Protein AF-A0AAJ6T3N0-F1 (afdb_monomer)

Organism: Populus euphratica (NCBI:txid75702)

Solvent-accessible surface area (backbone atoms only — not comparable to full-atom values): 8215 Å² total; per-residue (Å²): 136,88,82,86,81,83,76,83,76,79,80,75,81,73,78,68,81,76,84,71,49,76,64,61,53,45,55,53,50,54,52,50,49,55,53,49,52,50,52,51,50,54,52,47,53,52,49,53,52,56,72,70,48,51,76,68,55,50,53,48,50,64,70,68,50,56,70,87,74,60,67,76,71,70,71,81,68,71,80,81,72,78,81,72,87,73,75,92,75,82,89,68,90,69,88,67,86,83,78,86,81,87,80,82,86,75,84,75,82,77,75,80,81,75,82,90,129

Sequence (117 aa):
MSTVREGKKKEKIATEPVAISWKERKDLADEEEEALVKDIEDLRAWTDMIDAMNDEQLKEYLKNRPEELKTVKIQKSKPRQKVQRLRKAKSSASMGIMASVWKFHKEDNEDPVRPDV

Radius of gyration: 29.73 Å; Cα contacts (8 Å, |Δi|>4): 4; chains: 1; bounding box: 55×82×77 Å

Mean predicted aligned error: 20.95 Å

Structure (mmCIF, N/CA/C/O backbone):
data_AF-A0AAJ6T3N0-F1
#
_entry.id   AF-A0AAJ6T3N0-F1
#
loop_
_atom_site.group_PDB
_atom_site.id
_atom_site.type_symbol
_atom_site.label_atom_id
_atom_site.label_alt_id
_atom_site.label_comp_id
_atom_site.label_asym_id
_atom_site.label_entity_id
_atom_site.label_seq_id
_atom_site.pdbx_PDB_ins_code
_atom_site.Cartn_x
_atom_site.Cartn_y
_atom_site.Cartn_z
_atom_site.occupancy
_atom_site.B_iso_or_equiv
_atom_site.auth_seq_id
_atom_site.auth_comp_id
_atom_site.auth_asym_id
_atom_site.auth_atom_id
_atom_site.pdbx_PDB_model_num
ATOM 1 N N . MET A 1 1 ? 20.265 56.549 -28.461 1.00 34.75 1 MET A N 1
ATOM 2 C CA . MET A 1 1 ? 20.326 55.316 -29.266 1.00 34.75 1 MET A CA 1
ATOM 3 C C . MET A 1 1 ? 20.813 54.173 -28.388 1.00 34.75 1 MET A C 1
ATOM 5 O O . MET A 1 1 ? 21.750 54.379 -27.634 1.00 34.75 1 MET A O 1
ATOM 9 N N . SER A 1 2 ? 20.116 53.039 -28.491 1.00 47.38 2 SER A N 1
ATOM 10 C CA . SER A 1 2 ? 20.467 51.655 -28.132 1.00 47.38 2 SER A CA 1
ATOM 11 C C . SER A 1 2 ? 21.069 51.325 -26.759 1.00 47.38 2 SER A C 1
ATOM 13 O O . SER A 1 2 ? 22.275 51.394 -26.561 1.00 47.38 2 SER A O 1
ATOM 15 N N . THR A 1 3 ? 20.238 50.743 -25.888 1.00 46.19 3 THR A N 1
ATOM 16 C CA . THR A 1 3 ? 20.677 49.661 -24.994 1.00 46.19 3 THR A CA 1
ATOM 17 C C . THR A 1 3 ? 19.839 48.418 -25.296 1.00 46.19 3 THR A C 1
ATOM 19 O O . THR A 1 3 ? 18.632 48.362 -25.058 1.00 46.19 3 THR A O 1
ATOM 22 N N . VAL A 1 4 ? 20.480 47.440 -25.937 1.00 43.56 4 VAL A N 1
ATOM 23 C CA . VAL A 1 4 ? 19.900 46.138 -26.281 1.00 43.56 4 VAL A CA 1
ATOM 24 C C . VAL A 1 4 ? 19.674 45.367 -24.981 1.00 43.56 4 VAL A C 1
ATOM 26 O O . VAL A 1 4 ? 20.619 45.072 -24.256 1.00 43.56 4 VAL A O 1
ATOM 29 N N . ARG A 1 5 ? 18.411 45.069 -24.656 1.00 45.56 5 ARG A N 1
ATOM 30 C CA . ARG A 1 5 ? 18.057 44.178 -23.545 1.00 45.56 5 ARG A CA 1
ATOM 31 C C . ARG A 1 5 ? 18.200 42.740 -24.025 1.00 45.56 5 ARG A C 1
ATOM 33 O O . ARG A 1 5 ? 17.366 42.244 -24.777 1.00 45.56 5 ARG A O 1
ATOM 40 N N . GLU A 1 6 ? 19.278 42.101 -23.601 1.00 43.41 6 GLU A N 1
ATOM 41 C CA . GLU A 1 6 ? 19.563 40.696 -23.855 1.00 43.41 6 GLU A CA 1
ATOM 42 C C . GLU A 1 6 ? 18.544 39.823 -23.101 1.00 43.41 6 GLU A C 1
ATOM 44 O O . GLU A 1 6 ? 18.544 39.713 -21.873 1.00 43.41 6 GLU A O 1
ATOM 49 N N . GLY A 1 7 ? 17.587 39.264 -23.842 1.00 44.28 7 GLY A N 1
ATOM 50 C CA . GLY A 1 7 ? 16.602 38.332 -23.310 1.00 44.28 7 GLY A CA 1
ATOM 51 C C . GLY A 1 7 ? 17.259 36.989 -23.009 1.00 44.28 7 GLY A C 1
ATOM 52 O O . GLY A 1 7 ? 17.598 36.247 -23.928 1.00 44.28 7 GLY A O 1
ATOM 53 N N . LYS A 1 8 ? 17.397 36.651 -21.722 1.00 49.84 8 LYS A N 1
ATOM 54 C CA . LYS A 1 8 ? 17.779 35.307 -21.269 1.00 49.84 8 LYS A CA 1
ATOM 55 C C . LYS A 1 8 ? 16.758 34.286 -21.783 1.00 49.84 8 LYS A C 1
ATOM 57 O O . LYS A 1 8 ? 15.636 34.207 -21.277 1.00 49.84 8 LYS A O 1
ATOM 62 N N . LYS A 1 9 ? 17.139 33.504 -22.796 1.00 52.94 9 LYS A N 1
ATOM 63 C CA . LYS A 1 9 ? 16.399 32.311 -23.217 1.00 52.94 9 LYS A CA 1
ATOM 64 C C . LYS A 1 9 ? 16.454 31.298 -22.074 1.00 52.94 9 LYS A C 1
ATOM 66 O O . LYS A 1 9 ? 17.531 30.921 -21.631 1.00 52.94 9 LYS A O 1
ATOM 71 N N . LYS A 1 10 ? 15.282 30.886 -21.588 1.00 58.09 10 LYS A N 1
ATOM 72 C CA . LYS A 1 10 ? 15.147 29.740 -20.687 1.00 58.09 10 LYS A CA 1
ATOM 73 C C . LYS A 1 10 ? 15.458 28.493 -21.505 1.00 58.09 10 LYS A C 1
ATOM 75 O O . LYS A 1 10 ? 14.680 28.125 -22.385 1.00 58.09 10 LYS A O 1
ATOM 80 N N . GLU A 1 11 ? 16.620 27.915 -21.249 1.00 51.50 11 GLU A N 1
ATOM 81 C CA . GLU A 1 11 ? 17.011 26.606 -21.744 1.00 51.50 11 GLU A CA 1
ATOM 82 C C . GLU A 1 11 ? 15.973 25.599 -21.244 1.00 51.50 11 GLU A C 1
ATOM 84 O O . GLU A 1 11 ? 15.771 25.412 -20.043 1.00 51.50 11 GLU A O 1
ATOM 89 N N . LYS A 1 12 ? 15.200 25.045 -22.178 1.00 58.03 12 LYS A N 1
ATOM 90 C CA . LYS A 1 12 ? 14.317 23.926 -21.884 1.00 58.03 12 LYS A CA 1
ATOM 91 C C . LYS A 1 12 ? 15.255 22.748 -21.683 1.00 58.03 12 LYS A C 1
ATOM 93 O O . LYS A 1 12 ? 15.831 22.283 -22.659 1.00 58.03 12 LYS A O 1
ATOM 98 N N . ILE A 1 13 ? 15.427 22.316 -20.438 1.00 51.31 13 ILE A N 1
ATOM 99 C CA . ILE A 1 13 ? 16.053 21.034 -20.126 1.00 51.31 13 ILE A CA 1
ATOM 100 C C . ILE A 1 13 ? 15.124 19.982 -20.734 1.00 51.31 13 ILE A C 1
ATOM 102 O O . ILE A 1 13 ? 14.128 19.581 -20.136 1.00 51.31 13 ILE A O 1
ATOM 106 N N . ALA A 1 14 ? 15.385 19.634 -21.989 1.00 50.50 14 ALA A N 1
ATOM 107 C CA . ALA A 1 14 ? 14.901 18.406 -22.567 1.00 50.50 14 ALA A CA 1
ATOM 108 C C . ALA A 1 14 ? 15.663 17.316 -21.818 1.00 50.50 14 ALA A C 1
ATOM 110 O O . ALA A 1 14 ? 16.833 17.074 -22.093 1.00 50.50 14 ALA A O 1
ATOM 111 N N . THR A 1 15 ? 15.036 16.734 -20.798 1.00 57.38 15 THR A N 1
ATOM 112 C CA . THR A 1 15 ? 15.477 15.447 -20.268 1.00 57.38 15 THR A CA 1
ATOM 113 C C . THR A 1 15 ? 15.332 14.461 -21.412 1.00 57.38 15 THR A C 1
ATOM 115 O O . THR A 1 15 ? 14.235 13.964 -21.677 1.00 57.38 15 THR A O 1
ATOM 118 N N . GLU A 1 16 ? 16.417 14.271 -22.160 1.00 56.59 16 GLU A N 1
ATOM 119 C CA . GLU A 1 16 ? 16.547 13.145 -23.068 1.00 56.59 16 GLU A CA 1
ATOM 120 C C . GLU A 1 16 ? 16.205 11.876 -22.280 1.00 56.59 16 GLU A C 1
ATOM 122 O O . GLU A 1 16 ? 16.610 11.752 -21.117 1.00 56.59 16 GLU A O 1
ATOM 127 N N . PRO A 1 17 ? 15.418 10.953 -22.854 1.00 57.06 17 PRO A N 1
ATOM 128 C CA . PRO A 1 17 ? 15.188 9.677 -22.211 1.00 57.06 17 PRO A CA 1
ATOM 129 C C . PRO A 1 17 ? 16.544 8.987 -22.107 1.00 57.06 17 PRO A C 1
ATOM 131 O O . PRO A 1 17 ? 17.115 8.570 -23.114 1.00 57.06 17 PRO A O 1
ATOM 134 N N . VAL A 1 18 ? 17.078 8.910 -20.889 1.00 66.19 18 VAL A N 1
ATOM 135 C CA . VAL A 1 18 ? 18.270 8.120 -20.603 1.00 66.19 18 VAL A CA 1
ATOM 136 C C . VAL A 1 18 ? 17.956 6.706 -21.075 1.00 66.19 18 VAL A C 1
ATOM 138 O O . VAL A 1 18 ? 17.009 6.077 -20.599 1.00 66.19 18 VAL A O 1
ATOM 141 N N . ALA A 1 19 ? 18.692 6.243 -22.082 1.00 71.38 19 ALA A N 1
ATOM 142 C CA . ALA A 1 19 ? 18.543 4.905 -22.622 1.00 71.38 19 ALA A CA 1
ATOM 143 C C . ALA A 1 19 ? 19.117 3.916 -21.603 1.00 71.38 19 ALA A C 1
ATOM 145 O O . ALA A 1 19 ? 20.288 3.553 -21.662 1.00 71.38 19 ALA A O 1
ATOM 146 N N . ILE A 1 20 ? 18.290 3.541 -20.629 1.00 74.62 20 ILE A N 1
ATOM 147 C CA . ILE A 1 20 ? 18.595 2.501 -19.649 1.00 74.62 20 ILE A CA 1
ATOM 148 C C . ILE A 1 20 ? 18.734 1.184 -20.415 1.00 74.62 20 ILE A C 1
ATOM 150 O O . ILE A 1 20 ? 17.903 0.862 -21.276 1.00 74.62 20 ILE A O 1
ATOM 154 N N . SER A 1 21 ? 19.791 0.429 -20.135 1.00 88.25 21 SER A N 1
ATOM 155 C CA . SER A 1 21 ? 19.982 -0.873 -20.764 1.00 88.25 21 SER A CA 1
ATOM 156 C C . SER A 1 21 ? 18.862 -1.837 -20.354 1.00 88.25 21 SER A C 1
ATOM 158 O O . SER A 1 21 ? 18.276 -1.735 -19.278 1.00 88.25 21 SER A O 1
ATOM 160 N N . TRP A 1 22 ? 18.564 -2.826 -21.198 1.00 85.25 22 TRP A N 1
ATOM 161 C CA . TRP A 1 22 ? 17.560 -3.848 -20.875 1.00 85.25 22 TRP A CA 1
ATOM 162 C C . TRP A 1 22 ? 17.848 -4.590 -19.566 1.00 85.25 22 TRP A C 1
ATOM 164 O O . TRP A 1 22 ? 16.914 -5.023 -18.899 1.00 85.25 22 TRP A O 1
ATOM 174 N N . LYS A 1 23 ? 19.129 -4.724 -19.201 1.00 87.19 23 LYS A N 1
ATOM 175 C CA . LYS A 1 23 ? 19.546 -5.379 -17.963 1.00 87.19 23 LYS A CA 1
ATOM 176 C C . LYS A 1 23 ? 19.230 -4.517 -16.743 1.00 87.19 23 LYS A C 1
ATOM 178 O O . LYS A 1 23 ? 18.521 -4.976 -15.865 1.00 87.19 23 LYS A O 1
ATOM 183 N N . GLU A 1 24 ? 19.631 -3.248 -16.763 1.00 86.88 24 GLU A N 1
ATOM 184 C CA . GLU A 1 24 ? 19.306 -2.293 -15.693 1.00 86.88 24 GLU A CA 1
ATOM 185 C C . GLU A 1 24 ? 17.791 -2.106 -15.534 1.00 86.88 24 GLU A C 1
ATOM 187 O O . GLU A 1 24 ? 17.289 -1.996 -14.422 1.00 86.88 24 GLU 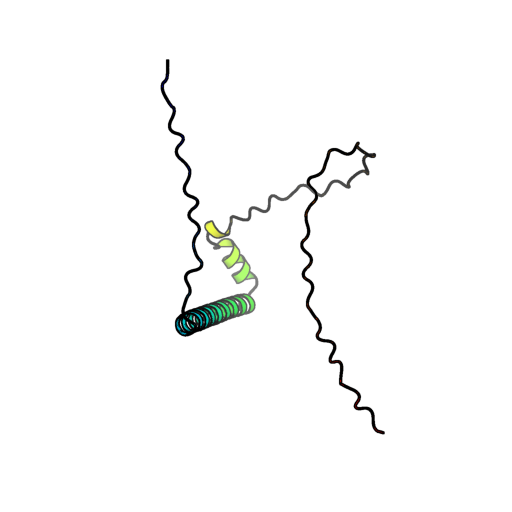A O 1
ATOM 192 N N . ARG A 1 25 ? 17.034 -2.113 -16.639 1.00 84.81 25 ARG A N 1
ATOM 193 C CA . ARG A 1 25 ? 15.569 -2.025 -16.586 1.00 84.81 25 ARG A CA 1
ATOM 194 C C . ARG A 1 25 ? 14.932 -3.249 -15.930 1.00 84.81 25 ARG A C 1
ATOM 196 O O . ARG A 1 25 ? 13.896 -3.105 -15.292 1.00 84.81 25 ARG A O 1
ATOM 203 N N . LYS A 1 26 ? 15.524 -4.429 -16.118 1.00 91.88 26 LYS A N 1
ATOM 204 C CA . LYS A 1 26 ? 15.083 -5.649 -15.447 1.00 91.88 26 LYS A CA 1
ATOM 205 C C . LYS A 1 26 ? 15.399 -5.579 -13.957 1.00 91.88 26 LYS A C 1
ATOM 207 O O . LYS A 1 26 ? 14.500 -5.791 -13.164 1.00 91.88 26 LYS A O 1
ATOM 212 N N . ASP A 1 27 ? 16.627 -5.212 -13.602 1.00 91.50 27 ASP A N 1
ATOM 213 C CA . ASP A 1 27 ? 17.048 -5.130 -12.201 1.00 91.50 27 ASP A CA 1
ATOM 214 C C . ASP A 1 27 ? 16.164 -4.140 -11.409 1.00 91.50 27 ASP A C 1
ATOM 216 O O . ASP A 1 27 ? 15.738 -4.445 -10.302 1.00 91.50 27 ASP A O 1
ATOM 220 N N . LEU A 1 28 ? 15.796 -3.000 -12.013 1.00 91.06 28 LEU A N 1
ATOM 221 C CA . LEU A 1 28 ? 14.839 -2.050 -11.424 1.00 91.06 28 LEU A CA 1
ATOM 222 C C . LEU A 1 28 ? 13.425 -2.627 -11.262 1.00 91.06 28 LEU A C 1
ATOM 224 O O . LEU A 1 28 ? 12.745 -2.310 -10.292 1.00 91.06 28 LEU A O 1
ATOM 228 N N . ALA A 1 29 ? 12.965 -3.431 -12.223 1.00 90.56 29 ALA A N 1
ATOM 229 C CA . ALA A 1 29 ? 11.653 -4.066 -12.141 1.00 90.56 29 ALA A CA 1
ATOM 230 C C . ALA A 1 29 ? 11.626 -5.162 -11.064 1.00 90.56 29 ALA A C 1
ATOM 232 O O . ALA A 1 29 ? 10.643 -5.263 -10.337 1.00 90.56 29 ALA A O 1
ATOM 233 N N . ASP A 1 30 ? 12.709 -5.933 -10.938 1.00 94.12 30 ASP A N 1
ATOM 234 C CA . ASP A 1 30 ? 12.864 -6.964 -9.910 1.00 94.12 30 ASP A CA 1
ATOM 235 C C . ASP A 1 30 ? 12.907 -6.316 -8.501 1.00 94.12 30 ASP A C 1
ATOM 237 O O . ASP A 1 30 ? 12.267 -6.808 -7.572 1.00 94.12 30 ASP A O 1
ATOM 241 N N . GLU A 1 31 ? 13.587 -5.170 -8.342 1.00 94.50 31 GLU A N 1
ATOM 242 C CA . GLU A 1 31 ? 13.609 -4.397 -7.085 1.00 94.50 31 GLU A CA 1
ATOM 243 C C . GLU A 1 31 ? 12.224 -3.823 -6.726 1.00 94.50 31 GLU A C 1
ATOM 245 O O . GLU A 1 31 ? 11.801 -3.878 -5.568 1.00 94.50 31 GLU A O 1
ATOM 250 N N . GLU A 1 32 ? 11.491 -3.295 -7.712 1.00 92.81 32 GLU A N 1
ATOM 251 C CA . GLU A 1 32 ? 10.118 -2.816 -7.511 1.00 92.81 32 GLU A CA 1
ATOM 252 C C . GLU A 1 32 ? 9.177 -3.962 -7.112 1.00 92.81 32 GLU A C 1
ATOM 254 O O . GLU A 1 32 ? 8.355 -3.795 -6.210 1.00 92.81 32 GLU A O 1
ATOM 259 N N . GLU A 1 33 ? 9.309 -5.135 -7.738 1.00 92.50 33 GLU A N 1
ATOM 260 C CA . GLU A 1 33 ? 8.534 -6.322 -7.376 1.00 92.50 33 GLU A CA 1
ATOM 261 C C . GLU A 1 33 ? 8.795 -6.736 -5.922 1.00 92.50 33 GLU A C 1
ATOM 263 O O . GLU A 1 33 ? 7.840 -6.939 -5.169 1.00 92.50 33 GLU A O 1
ATOM 268 N N . GLU A 1 34 ? 10.059 -6.799 -5.494 1.00 94.56 34 GLU A N 1
ATOM 269 C CA . GLU A 1 34 ? 10.412 -7.134 -4.109 1.00 94.56 34 GLU A CA 1
ATOM 270 C C . GLU A 1 34 ? 9.829 -6.123 -3.108 1.00 94.56 34 GLU A C 1
ATOM 272 O O . GLU A 1 34 ? 9.255 -6.511 -2.082 1.00 94.56 34 GLU A O 1
ATOM 277 N N . ALA A 1 35 ? 9.906 -4.826 -3.423 1.00 95.62 35 ALA A N 1
ATOM 278 C CA . ALA A 1 35 ? 9.314 -3.779 -2.596 1.00 95.62 35 ALA A CA 1
ATOM 279 C C . ALA A 1 35 ? 7.787 -3.933 -2.481 1.00 95.62 35 ALA A C 1
ATOM 281 O O . ALA A 1 35 ? 7.237 -3.862 -1.380 1.00 95.62 35 ALA A O 1
ATOM 282 N N . LEU A 1 36 ? 7.101 -4.210 -3.594 1.00 95.44 36 LEU A N 1
ATOM 283 C CA . LEU A 1 36 ? 5.652 -4.419 -3.608 1.00 95.44 36 LEU A CA 1
ATOM 284 C C . LEU A 1 36 ? 5.234 -5.681 -2.849 1.00 95.44 36 LEU A C 1
ATOM 286 O O . LEU A 1 36 ? 4.209 -5.667 -2.166 1.00 95.44 36 LEU A O 1
ATOM 290 N N . VAL A 1 37 ? 6.003 -6.767 -2.944 1.00 96.19 37 VAL A N 1
ATOM 291 C CA . VAL A 1 37 ? 5.742 -7.994 -2.176 1.00 96.19 37 VAL A CA 1
ATOM 292 C C . VAL A 1 37 ? 5.787 -7.695 -0.682 1.00 96.19 37 VAL A C 1
ATOM 294 O O . VAL A 1 37 ? 4.857 -8.061 0.040 1.00 96.19 37 VAL A O 1
ATOM 297 N N . LYS A 1 38 ? 6.807 -6.961 -0.233 1.00 96.31 38 LYS A N 1
ATOM 298 C CA . LYS A 1 38 ? 6.934 -6.556 1.167 1.00 96.31 38 LYS A CA 1
ATOM 299 C C . LYS A 1 38 ? 5.770 -5.671 1.623 1.00 96.31 38 LYS A C 1
ATOM 301 O O . LYS A 1 38 ? 5.191 -5.922 2.677 1.00 96.31 38 LYS A O 1
ATOM 306 N N . ASP A 1 39 ? 5.374 -4.695 0.810 1.00 95.50 39 ASP A N 1
ATOM 307 C CA . ASP A 1 39 ? 4.224 -3.838 1.114 1.00 95.50 39 ASP A CA 1
ATOM 308 C C . ASP A 1 39 ? 2.920 -4.650 1.220 1.00 95.50 39 ASP A C 1
ATOM 310 O O . ASP A 1 39 ? 2.087 -4.400 2.094 1.00 95.50 39 ASP A O 1
ATOM 314 N N . ILE A 1 40 ? 2.731 -5.654 0.357 1.00 96.00 40 ILE A N 1
ATOM 315 C CA . ILE A 1 40 ? 1.570 -6.553 0.415 1.00 96.00 40 ILE A CA 1
ATOM 316 C C . ILE A 1 40 ? 1.580 -7.376 1.706 1.00 96.00 40 ILE A C 1
ATOM 318 O O . ILE A 1 40 ? 0.522 -7.555 2.315 1.00 96.00 40 ILE A O 1
ATOM 322 N N . GLU A 1 41 ? 2.735 -7.888 2.125 1.00 97.19 41 GLU A N 1
ATOM 323 C CA . GLU A 1 41 ? 2.878 -8.629 3.381 1.00 97.19 41 GLU A CA 1
ATOM 324 C C . GLU A 1 41 ? 2.566 -7.749 4.594 1.00 97.19 41 GLU A C 1
ATOM 326 O O . GLU A 1 41 ? 1.771 -8.152 5.448 1.00 97.19 41 GLU A O 1
ATOM 331 N N . ASP A 1 42 ? 3.093 -6.525 4.629 1.00 95.12 42 ASP A N 1
ATOM 332 C CA . ASP A 1 42 ? 2.819 -5.559 5.695 1.00 95.12 42 ASP A CA 1
ATOM 333 C C . ASP A 1 42 ? 1.323 -5.204 5.758 1.00 95.12 42 ASP A C 1
ATOM 335 O O . ASP A 1 42 ? 0.729 -5.167 6.842 1.00 95.12 42 ASP A O 1
ATOM 339 N N . LEU A 1 43 ? 0.674 -5.002 4.605 1.00 95.12 43 LEU A N 1
ATOM 340 C CA . LEU A 1 43 ? -0.769 -4.744 4.523 1.00 95.12 43 LEU A CA 1
ATOM 341 C C . LEU A 1 43 ? -1.611 -5.942 4.974 1.00 95.12 43 LEU A C 1
ATOM 343 O O . LEU A 1 43 ? -2.634 -5.759 5.644 1.00 95.12 43 LEU A O 1
ATOM 347 N N . ARG A 1 44 ? -1.201 -7.166 4.628 1.00 96.19 44 ARG 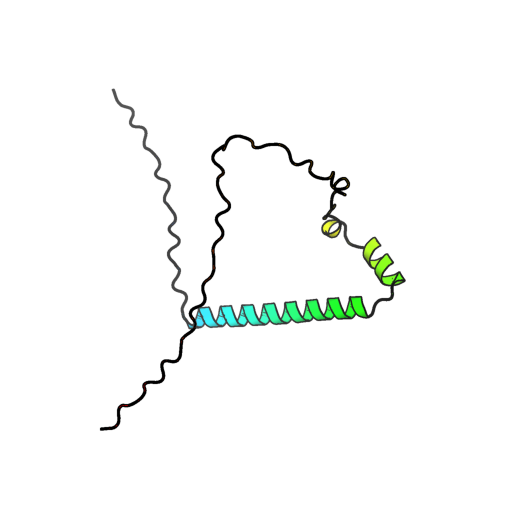A N 1
ATOM 348 C CA . ARG A 1 44 ? -1.854 -8.389 5.115 1.00 96.19 44 ARG A CA 1
ATOM 349 C C . ARG A 1 44 ? -1.725 -8.502 6.626 1.00 96.19 44 ARG A C 1
ATOM 351 O O . ARG A 1 44 ? -2.743 -8.645 7.291 1.00 96.19 44 ARG A O 1
ATOM 358 N N . ALA A 1 45 ? -0.522 -8.322 7.167 1.00 95.81 45 ALA A N 1
ATOM 359 C CA . ALA A 1 45 ? -0.287 -8.344 8.607 1.00 95.81 45 ALA A CA 1
ATOM 360 C C . ALA A 1 45 ? -1.117 -7.278 9.344 1.00 95.81 45 ALA A C 1
ATOM 362 O O . ALA A 1 45 ? -1.677 -7.547 10.407 1.00 95.81 45 ALA A O 1
ATOM 363 N N . TRP A 1 46 ? -1.247 -6.079 8.769 1.00 94.19 46 TRP A N 1
ATOM 364 C CA . TRP A 1 46 ? -2.132 -5.035 9.290 1.00 94.19 46 TRP A CA 1
ATOM 365 C C . TRP A 1 46 ? -3.606 -5.443 9.285 1.00 94.19 46 TRP A C 1
ATOM 367 O O . TRP A 1 46 ? -4.323 -5.152 10.241 1.00 94.19 46 TRP A O 1
ATOM 377 N N . THR A 1 47 ? -4.057 -6.107 8.224 1.00 94.94 47 THR A N 1
ATOM 378 C CA . THR A 1 47 ? -5.439 -6.590 8.104 1.00 94.94 47 THR A CA 1
ATOM 379 C C . THR A 1 47 ? -5.716 -7.678 9.136 1.00 94.94 47 THR A C 1
ATOM 381 O O . THR A 1 47 ? -6.662 -7.552 9.908 1.00 94.94 47 THR A O 1
ATOM 384 N N . ASP A 1 48 ? -4.831 -8.670 9.233 1.00 95.12 48 ASP A N 1
ATOM 385 C CA . ASP A 1 48 ? -4.931 -9.762 10.203 1.00 95.12 48 ASP A CA 1
ATOM 386 C C . ASP A 1 48 ? -4.924 -9.235 11.645 1.00 95.12 48 ASP A C 1
ATOM 388 O O . ASP A 1 48 ? -5.669 -9.715 12.499 1.00 95.12 48 ASP A O 1
ATOM 392 N N . MET A 1 49 ? -4.116 -8.206 11.925 1.00 93.00 49 MET A N 1
ATOM 393 C CA . MET A 1 49 ? -4.090 -7.548 13.230 1.00 93.00 49 MET A CA 1
ATOM 394 C C . MET A 1 49 ? -5.436 -6.890 13.562 1.00 93.00 49 MET A C 1
ATOM 396 O O . MET A 1 49 ? -5.905 -7.016 14.691 1.00 93.00 49 MET A O 1
ATOM 400 N N . ILE A 1 50 ? -6.053 -6.195 12.603 1.00 90.56 50 ILE A N 1
ATOM 401 C CA . ILE A 1 50 ? -7.361 -5.549 12.787 1.00 90.56 50 ILE A CA 1
ATOM 402 C C . ILE A 1 50 ? -8.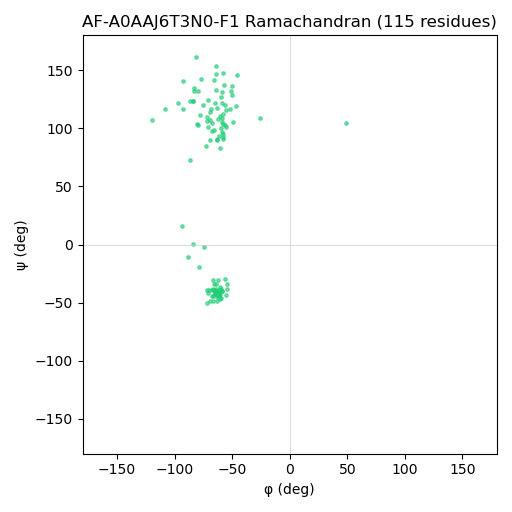457 -6.600 12.987 1.00 90.56 50 ILE A C 1
ATOM 404 O O . ILE A 1 50 ? -9.267 -6.447 13.899 1.00 90.56 50 ILE A O 1
ATOM 408 N N . ASP A 1 51 ? -8.455 -7.664 12.185 1.00 93.00 51 ASP A N 1
ATOM 409 C CA . ASP A 1 51 ? -9.453 -8.737 12.257 1.00 93.00 51 ASP A CA 1
ATOM 410 C C . ASP A 1 51 ? -9.354 -9.541 13.564 1.00 93.00 51 ASP A C 1
ATOM 412 O O . ASP A 1 51 ? -10.361 -10.031 14.076 1.00 93.00 51 ASP A O 1
ATOM 416 N N . ALA A 1 52 ? -8.153 -9.658 14.137 1.00 94.38 52 ALA A N 1
ATOM 417 C CA . ALA A 1 52 ? -7.934 -10.327 15.418 1.00 94.38 52 ALA A CA 1
ATOM 418 C C . ALA A 1 52 ? -8.313 -9.472 16.646 1.00 94.38 52 ALA A C 1
ATOM 420 O O . ALA A 1 52 ? -8.485 -10.020 17.739 1.00 94.38 52 ALA A O 1
ATOM 421 N N . MET A 1 53 ? -8.414 -8.145 16.511 1.00 90.94 53 MET A N 1
ATOM 422 C CA . MET A 1 53 ? -8.742 -7.250 17.626 1.00 90.94 53 MET A CA 1
ATOM 423 C C . MET A 1 53 ? -10.235 -7.281 17.971 1.00 90.94 53 MET A C 1
ATOM 425 O O . MET A 1 53 ? -11.101 -7.283 17.103 1.00 90.94 53 MET A O 1
ATOM 429 N N . ASN A 1 54 ? -10.550 -7.203 19.266 1.00 91.31 54 ASN A N 1
ATOM 430 C CA . ASN A 1 54 ? -11.929 -7.043 19.727 1.00 91.31 54 ASN A CA 1
ATOM 431 C C . ASN A 1 54 ? -12.389 -5.570 19.655 1.00 91.31 54 ASN A C 1
ATOM 433 O O . ASN A 1 54 ? -11.572 -4.647 19.683 1.00 91.31 54 ASN A O 1
ATOM 437 N N . ASP A 1 55 ? -13.702 -5.325 19.669 1.00 89.62 55 ASP A N 1
ATOM 438 C CA . ASP A 1 55 ? -14.298 -3.981 19.528 1.00 89.62 55 ASP A CA 1
ATOM 439 C C . ASP A 1 55 ? -13.774 -2.949 20.545 1.00 89.62 55 ASP A C 1
ATOM 441 O O . ASP A 1 55 ? -13.676 -1.751 20.261 1.00 89.62 55 ASP A O 1
ATOM 445 N N . GLU A 1 56 ? -13.454 -3.389 21.761 1.00 90.62 56 GLU A N 1
ATOM 446 C CA . GLU A 1 56 ? -12.898 -2.533 22.816 1.00 90.62 56 GLU A CA 1
ATOM 447 C C . GLU A 1 56 ? -11.455 -2.118 22.510 1.00 90.62 56 GLU A C 1
ATOM 449 O O . GLU A 1 56 ? -11.111 -0.940 22.644 1.00 90.62 56 GLU A O 1
ATOM 454 N N . GLN A 1 57 ? -10.648 -3.057 22.012 1.00 88.75 57 GLN A N 1
ATOM 455 C CA . GLN A 1 57 ? -9.266 -2.818 21.593 1.00 88.75 57 GLN A CA 1
ATOM 456 C C . GLN A 1 57 ? -9.227 -1.925 20.352 1.00 88.75 57 GLN A C 1
ATOM 458 O O . GLN A 1 57 ? -8.430 -0.991 20.288 1.00 88.75 57 GLN A O 1
ATOM 463 N N . LEU A 1 58 ? -10.157 -2.125 19.414 1.00 88.88 58 LEU A N 1
ATOM 464 C CA . LEU A 1 58 ? -10.299 -1.277 18.233 1.00 88.88 58 LEU A CA 1
ATOM 465 C C . LEU A 1 58 ? -10.629 0.175 18.614 1.00 88.88 58 LEU A C 1
ATOM 467 O O . LEU A 1 58 ? -10.064 1.126 18.067 1.00 88.88 58 LEU A O 1
ATOM 471 N N . LYS A 1 59 ? -11.517 0.374 19.598 1.00 87.75 59 LYS A N 1
ATOM 472 C CA . LYS A 1 59 ? -11.843 1.710 20.127 1.00 87.75 59 LYS A CA 1
ATOM 473 C C . LYS A 1 59 ? -10.642 2.378 20.785 1.00 87.75 59 LYS A C 1
ATOM 475 O O . LYS A 1 59 ? -10.482 3.592 20.649 1.00 87.75 59 LYS A O 1
ATOM 480 N N . GLU A 1 60 ? -9.833 1.627 21.520 1.00 88.88 60 GLU A N 1
ATOM 481 C CA . GLU A 1 60 ? -8.609 2.144 22.128 1.00 88.88 60 GLU A CA 1
ATOM 482 C C . GLU A 1 60 ? -7.558 2.496 21.069 1.00 88.88 60 GLU A C 1
ATOM 484 O O . GLU A 1 60 ? -7.014 3.602 21.089 1.00 88.88 60 GLU A O 1
ATOM 489 N N . TYR A 1 61 ? -7.364 1.628 20.080 1.00 85.75 61 TYR A N 1
ATOM 490 C CA . TYR A 1 61 ? -6.490 1.870 18.937 1.00 85.75 61 TYR A CA 1
ATOM 491 C C . TYR A 1 61 ? -6.857 3.169 18.198 1.00 85.75 61 TYR A C 1
ATOM 493 O O . TYR A 1 61 ? -5.999 4.010 17.920 1.00 85.75 61 TYR A O 1
ATOM 501 N N . LEU A 1 62 ? -8.153 3.417 17.977 1.00 84.00 62 LEU A N 1
ATOM 502 C CA . LEU A 1 62 ? -8.637 4.667 17.381 1.00 84.00 62 LEU A CA 1
ATOM 503 C C . LEU A 1 62 ? -8.358 5.908 18.247 1.00 84.00 62 LEU A C 1
ATOM 505 O O . LEU A 1 62 ? -8.107 6.986 17.699 1.00 84.00 62 LEU A O 1
ATOM 509 N N . LYS A 1 63 ? -8.392 5.786 19.580 1.00 85.62 63 LYS A N 1
ATOM 510 C CA . LYS A 1 63 ? -8.062 6.891 20.503 1.00 85.62 63 LYS A CA 1
ATOM 511 C C . LYS A 1 63 ? -6.562 7.195 20.508 1.00 85.62 63 LYS A C 1
ATOM 513 O O . LYS A 1 63 ? -6.182 8.370 20.511 1.00 85.62 63 LYS A O 1
ATOM 518 N N . ASN A 1 64 ? -5.745 6.144 20.454 1.00 84.00 64 ASN A N 1
ATOM 519 C CA . ASN A 1 64 ? -4.283 6.202 20.479 1.00 84.00 64 ASN A CA 1
ATOM 520 C C . ASN A 1 64 ? -3.651 6.464 19.104 1.00 84.00 64 ASN A C 1
ATOM 522 O O . ASN A 1 64 ? -2.431 6.573 19.002 1.00 84.00 64 ASN A O 1
ATOM 526 N N . ARG A 1 65 ? -4.460 6.612 18.047 1.00 78.94 65 ARG A N 1
ATOM 527 C CA . ARG A 1 65 ? -3.987 6.965 16.704 1.00 78.94 65 ARG A CA 1
ATOM 528 C C . ARG A 1 65 ? -3.085 8.214 16.763 1.00 78.94 65 ARG A C 1
ATOM 530 O O . ARG A 1 65 ? -3.502 9.196 17.375 1.00 78.94 65 ARG A O 1
ATOM 537 N N . PRO A 1 66 ? -1.896 8.235 16.139 1.00 76.12 66 PRO A N 1
ATOM 538 C CA . PRO A 1 66 ? -1.018 9.406 16.152 1.00 76.12 66 PRO A CA 1
ATOM 539 C C . PRO A 1 66 ? -1.667 10.603 15.444 1.00 76.12 66 PRO A C 1
ATOM 541 O O . PRO A 1 66 ? -2.448 10.441 14.503 1.00 76.12 66 PRO A O 1
ATOM 544 N N . GLU A 1 67 ? -1.373 11.816 15.919 1.00 65.25 67 GLU A N 1
ATOM 545 C CA . GLU A 1 67 ? -2.036 13.053 15.478 1.00 65.25 67 GLU A CA 1
ATOM 546 C C . GLU A 1 67 ? -1.825 13.351 13.989 1.00 65.25 67 GLU A C 1
ATOM 548 O O . GLU A 1 67 ? -2.744 13.824 13.324 1.00 65.25 67 GLU A O 1
ATOM 553 N N . GLU A 1 68 ? -0.684 12.942 13.438 1.00 68.81 68 GLU A N 1
ATOM 554 C CA . GLU A 1 68 ? -0.368 12.984 12.006 1.00 68.81 68 GLU A CA 1
ATOM 555 C C . GLU A 1 68 ? -1.429 12.256 11.163 1.00 68.81 68 GLU A C 1
ATOM 557 O O . GLU A 1 68 ? -1.866 12.761 10.128 1.00 68.81 68 GLU A O 1
ATOM 562 N N . LEU A 1 69 ? -1.948 11.129 11.665 1.00 65.69 69 LEU A N 1
ATOM 563 C CA . LEU A 1 69 ? -2.999 10.342 11.019 1.00 65.69 69 LEU A CA 1
ATOM 564 C C . LEU A 1 69 ? -4.425 10.799 11.392 1.00 65.69 69 LEU A C 1
ATOM 566 O O . LEU A 1 69 ? -5.390 10.369 10.758 1.00 65.69 69 LEU A O 1
ATOM 570 N N . LYS A 1 70 ? -4.604 11.679 12.390 1.00 64.25 70 LYS A N 1
ATOM 571 C CA . LYS A 1 70 ? -5.925 12.230 12.781 1.00 6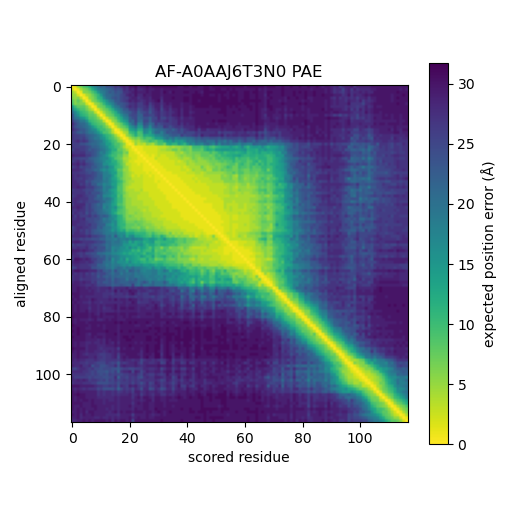4.25 70 LYS A CA 1
ATOM 572 C C . LYS A 1 70 ? -6.456 13.287 11.798 1.00 64.25 70 LYS A C 1
ATOM 574 O O . LYS A 1 70 ? -7.560 13.802 11.983 1.00 64.25 70 LYS A O 1
ATOM 579 N N . THR A 1 71 ? -5.697 13.635 10.760 1.00 59.53 71 THR A N 1
ATOM 580 C CA . THR A 1 71 ? -5.895 14.856 9.964 1.00 59.53 71 THR A CA 1
ATOM 581 C C . THR A 1 71 ? -6.759 14.728 8.714 1.00 59.53 71 THR A C 1
ATOM 583 O O . THR A 1 71 ? -6.858 15.697 7.966 1.00 59.53 71 THR A O 1
ATOM 586 N N . VAL A 1 72 ? -7.547 13.665 8.535 1.00 57.28 72 VAL A N 1
ATOM 587 C CA . VAL A 1 72 ? -8.780 13.823 7.744 1.00 57.28 72 VAL A CA 1
ATOM 588 C C . VAL A 1 7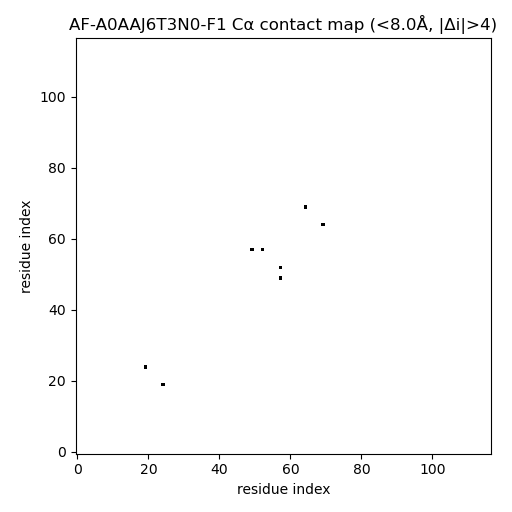2 ? -9.866 14.296 8.700 1.00 57.28 72 VAL A C 1
ATOM 590 O O . VAL A 1 72 ? -10.777 13.556 9.069 1.00 57.28 72 VAL A O 1
ATOM 593 N N . LYS A 1 73 ? -9.775 15.564 9.125 1.00 59.28 73 LYS A N 1
ATOM 594 C CA . LYS A 1 73 ? -10.954 16.297 9.594 1.00 59.28 73 LYS A CA 1
ATOM 595 C C . LYS A 1 73 ? -11.906 16.347 8.403 1.00 59.28 73 LYS A C 1
ATOM 597 O O . LYS A 1 73 ? -11.916 17.322 7.656 1.00 59.28 73 LYS A O 1
ATOM 602 N N . ILE A 1 74 ? -12.681 15.282 8.201 1.00 59.78 74 ILE A N 1
ATOM 603 C CA . ILE A 1 74 ? -13.868 15.306 7.360 1.00 59.78 74 ILE A CA 1
ATOM 604 C C . ILE A 1 74 ? -14.717 16.377 8.023 1.00 59.78 74 ILE A C 1
ATOM 606 O O . ILE A 1 74 ? -15.340 16.140 9.062 1.00 59.78 74 ILE A O 1
ATOM 610 N N . GLN A 1 75 ? -14.649 17.600 7.497 1.00 57.56 75 GLN A N 1
ATOM 611 C CA . GLN A 1 75 ? -15.586 18.629 7.888 1.00 57.56 75 GLN A CA 1
ATOM 612 C C . GLN A 1 75 ? -16.944 17.977 7.689 1.00 57.56 75 GLN A C 1
ATOM 614 O O . GLN A 1 75 ? -17.260 17.554 6.577 1.00 57.56 75 GLN A O 1
ATOM 619 N N . LYS A 1 76 ? -17.699 17.803 8.778 1.00 59.09 76 LYS A N 1
ATOM 620 C CA . LYS A 1 76 ? -19.083 17.349 8.714 1.00 59.09 76 LYS A CA 1
ATOM 621 C C . LYS A 1 76 ? -19.804 18.371 7.845 1.00 59.09 76 LYS A C 1
ATOM 623 O O . LYS A 1 76 ? -20.220 19.422 8.330 1.00 59.09 76 LYS A O 1
ATOM 628 N N . SER A 1 77 ? -19.854 18.121 6.539 1.00 62.47 77 SER A N 1
ATOM 629 C CA . SER A 1 77 ? -20.570 18.974 5.613 1.00 62.47 77 SER A CA 1
ATOM 630 C C . SER A 1 77 ? -22.007 18.989 6.100 1.00 62.47 77 SER A C 1
ATOM 632 O O . SER A 1 77 ? -22.560 17.931 6.417 1.00 62.47 77 SER A O 1
ATOM 634 N N . LYS A 1 78 ? -22.587 20.186 6.206 1.00 67.06 78 LYS A N 1
ATOM 635 C CA . LYS A 1 78 ? -23.989 20.371 6.591 1.00 67.06 78 LYS A CA 1
ATOM 636 C C . LYS A 1 78 ? -24.877 19.383 5.810 1.00 67.06 78 LYS A C 1
ATOM 638 O O . LYS A 1 78 ? -24.558 19.090 4.653 1.00 67.06 78 LYS A O 1
ATOM 643 N N . PRO A 1 79 ? -25.970 18.867 6.405 1.00 63.94 79 PRO A N 1
ATOM 644 C CA . PRO A 1 79 ? -26.871 17.950 5.714 1.00 63.94 79 PRO A CA 1
ATOM 645 C C . PRO A 1 79 ? -27.258 18.542 4.357 1.00 63.94 79 PRO A C 1
ATOM 647 O O . PRO A 1 79 ? -27.632 19.713 4.279 1.00 63.94 79 PRO A O 1
ATOM 650 N N . ARG A 1 80 ? -27.090 17.749 3.288 1.00 61.41 80 ARG A N 1
ATOM 651 C CA . ARG A 1 80 ? -27.324 18.159 1.897 1.00 61.41 80 ARG A CA 1
ATOM 652 C C . ARG A 1 80 ? -28.696 18.823 1.784 1.00 61.41 80 ARG A C 1
ATOM 654 O O . ARG A 1 80 ? -29.725 18.151 1.803 1.00 61.41 80 ARG A O 1
ATOM 661 N N . GLN A 1 81 ? -28.707 20.145 1.657 1.00 56.47 81 GLN A N 1
ATOM 662 C CA . GLN A 1 81 ? -29.910 20.900 1.351 1.00 56.47 81 GLN A CA 1
ATOM 663 C C . GLN A 1 81 ? -30.364 20.444 -0.041 1.00 56.47 81 GLN A C 1
ATOM 665 O O . GLN A 1 81 ? -29.601 20.546 -1.003 1.00 56.47 81 GLN A O 1
ATOM 670 N N . LYS A 1 82 ? -31.559 19.842 -0.133 1.00 57.72 82 LYS A N 1
ATOM 671 C CA . LYS A 1 82 ? -32.150 19.387 -1.400 1.00 57.72 82 LYS A CA 1
ATOM 672 C C . LYS A 1 82 ? -32.010 20.508 -2.429 1.00 57.72 82 LYS A C 1
ATOM 674 O O . LYS A 1 82 ? -32.537 21.598 -2.222 1.00 57.72 82 LYS A O 1
ATOM 679 N N . VAL A 1 83 ? -31.296 20.229 -3.518 1.00 56.56 83 VAL A N 1
ATOM 680 C CA . VAL A 1 83 ? -31.117 21.150 -4.641 1.00 56.56 83 VAL A CA 1
ATOM 681 C C . VAL A 1 83 ? -32.502 21.460 -5.207 1.00 56.56 83 VAL A C 1
ATOM 683 O O . VAL A 1 83 ? -33.081 20.655 -5.937 1.00 56.56 83 VAL A O 1
ATOM 686 N N . GLN A 1 84 ? -33.066 22.614 -4.847 1.00 54.22 84 GLN A N 1
ATOM 687 C CA . GLN A 1 84 ? -34.146 23.205 -5.624 1.00 54.22 84 GLN A CA 1
ATOM 688 C C . GLN A 1 84 ? -33.589 23.427 -7.029 1.00 54.22 84 GLN A C 1
ATOM 690 O O . GLN A 1 84 ? -32.557 24.077 -7.193 1.00 54.22 84 GLN A O 1
ATOM 695 N N . ARG A 1 85 ? -34.239 22.830 -8.036 1.00 59.53 85 ARG A N 1
ATOM 696 C CA . ARG A 1 85 ? -33.913 23.008 -9.455 1.00 59.53 85 ARG A CA 1
ATOM 697 C C . ARG A 1 85 ? -34.016 24.495 -9.800 1.00 59.53 85 ARG A C 1
ATOM 699 O O . ARG A 1 85 ? -35.095 24.986 -10.128 1.00 59.53 85 ARG A O 1
ATOM 706 N N . LEU A 1 86 ? -32.899 25.209 -9.698 1.00 45.78 86 LEU A N 1
ATOM 707 C CA . LEU A 1 86 ? -32.812 26.605 -10.085 1.00 45.78 86 LEU A CA 1
ATOM 708 C C . LEU A 1 86 ? -32.659 26.689 -11.605 1.00 45.78 86 LEU A C 1
ATOM 710 O O . LEU A 1 86 ? -31.899 25.952 -12.232 1.00 45.78 86 LEU A O 1
ATOM 714 N N . ARG A 1 87 ? -33.485 27.558 -12.182 1.00 54.03 87 ARG A N 1
ATOM 715 C CA . ARG A 1 87 ? -33.713 27.738 -13.611 1.00 54.03 87 ARG A CA 1
ATOM 716 C C . ARG A 1 87 ? -32.432 28.086 -14.379 1.00 54.03 87 ARG A C 1
ATOM 718 O O . ARG A 1 87 ? -31.553 28.777 -13.883 1.00 54.03 87 ARG A O 1
ATOM 725 N N . LYS A 1 88 ? -32.415 27.607 -15.625 1.00 59.22 88 LYS A N 1
ATOM 726 C CA . L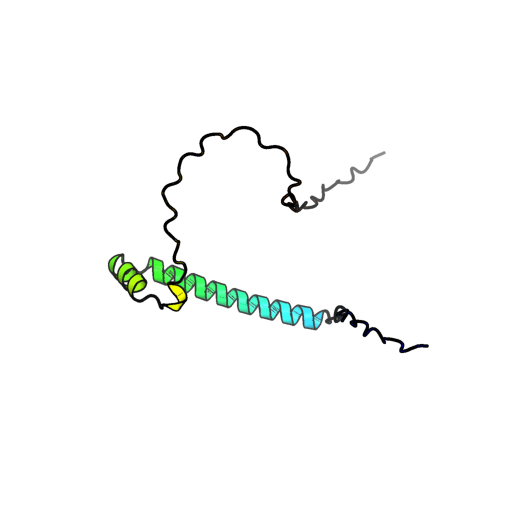YS A 1 88 ? -31.450 27.812 -16.718 1.00 59.22 88 LYS A CA 1
ATOM 727 C C . LYS A 1 88 ? -30.675 29.141 -16.609 1.00 59.22 88 LYS A C 1
ATOM 729 O O . LYS A 1 88 ? -31.235 30.204 -16.864 1.00 59.22 88 LYS A O 1
ATOM 734 N N . ALA A 1 89 ? -29.388 29.062 -16.275 1.00 54.53 89 ALA A N 1
ATOM 735 C CA . ALA A 1 89 ? -28.444 30.171 -16.400 1.00 54.53 89 ALA A CA 1
ATOM 736 C C . ALA A 1 89 ? -27.730 30.103 -17.762 1.00 54.53 89 ALA A C 1
ATOM 738 O O . ALA A 1 89 ? -27.429 29.019 -18.262 1.00 54.53 89 ALA A O 1
ATOM 739 N N . LYS A 1 90 ? -27.516 31.274 -18.374 1.00 57.91 90 LYS A N 1
ATOM 740 C CA . LYS A 1 90 ? -26.842 31.469 -19.669 1.00 57.91 90 LYS A CA 1
ATOM 741 C C . LYS A 1 90 ? -25.428 30.882 -19.644 1.00 57.91 90 LYS A C 1
ATOM 743 O O . LYS A 1 90 ? -24.704 31.055 -18.668 1.00 57.91 90 LYS A O 1
ATOM 748 N N . SER A 1 91 ? -25.067 30.198 -20.729 1.00 52.94 91 SER A N 1
ATOM 749 C CA . SER A 1 91 ? -23.783 29.530 -20.941 1.00 52.94 91 SER A CA 1
ATOM 750 C C . SER A 1 91 ? -22.613 30.505 -20.788 1.00 52.94 91 SER A C 1
ATOM 752 O O . SER A 1 91 ? -22.324 31.285 -21.693 1.00 52.94 91 SER A O 1
ATOM 754 N N . SER A 1 92 ? -21.935 30.444 -19.646 1.00 59.50 92 SER A N 1
ATOM 755 C CA . SER A 1 92 ? -20.542 30.870 -19.538 1.00 59.50 92 SER A CA 1
ATOM 756 C C . SER A 1 92 ? -19.679 29.701 -20.008 1.00 59.50 92 SER A C 1
ATOM 758 O O . SER A 1 92 ? -19.978 28.558 -19.654 1.00 59.50 92 SER A O 1
ATOM 760 N N . ALA A 1 93 ? -18.677 29.966 -20.849 1.00 61.22 93 ALA A N 1
ATOM 761 C CA . ALA A 1 93 ? -17.809 28.955 -21.445 1.00 61.22 93 ALA A CA 1
ATOM 762 C C . ALA A 1 93 ? -17.158 28.097 -20.349 1.00 61.22 93 ALA A C 1
ATOM 764 O O . ALA A 1 93 ? -16.216 28.516 -19.680 1.00 61.22 93 ALA A O 1
ATOM 765 N N . SER A 1 94 ? -17.695 26.898 -20.135 1.00 60.56 94 SER A N 1
ATOM 766 C CA . SER A 1 94 ? -17.118 25.932 -19.215 1.00 60.56 94 SER A CA 1
ATOM 767 C C . SER A 1 94 ? -15.885 25.327 -19.876 1.00 60.56 94 SER A C 1
ATOM 769 O O . SER A 1 94 ? -16.016 24.686 -20.920 1.00 60.56 94 SER A O 1
ATOM 771 N N . MET A 1 95 ? -14.710 25.482 -19.260 1.00 62.84 95 MET A N 1
ATOM 772 C CA . MET A 1 95 ? -13.612 24.530 -19.448 1.00 62.84 95 MET A CA 1
ATOM 773 C C . MET A 1 95 ? -14.150 23.162 -19.021 1.00 62.84 95 MET A C 1
ATOM 775 O O . MET A 1 95 ? -14.260 22.863 -17.833 1.00 62.84 95 MET A O 1
ATOM 779 N N . GLY A 1 96 ? -14.633 22.400 -20.001 1.00 69.50 96 GLY A N 1
ATOM 780 C CA . GLY A 1 96 ? -15.248 21.100 -19.791 1.00 69.50 96 GLY A CA 1
ATOM 781 C C . GLY A 1 96 ? -14.218 20.113 -19.260 1.00 69.50 96 GLY A C 1
ATOM 782 O O . GLY A 1 96 ? -13.062 20.124 -19.678 1.00 69.50 96 GLY A O 1
ATOM 783 N N . ILE A 1 97 ? -14.649 19.265 -18.329 1.00 67.12 97 ILE A N 1
ATOM 784 C CA . ILE A 1 97 ? -13.867 18.138 -17.824 1.00 67.12 97 ILE A CA 1
ATOM 785 C C . ILE A 1 97 ? -13.535 17.242 -19.022 1.00 67.12 97 ILE A C 1
ATOM 787 O O . ILE A 1 97 ? -14.422 16.611 -19.596 1.00 67.12 97 ILE A O 1
ATOM 791 N N . MET A 1 98 ? -12.267 17.226 -19.427 1.00 70.00 98 MET A N 1
ATOM 792 C CA . MET A 1 98 ? -11.776 16.354 -20.489 1.00 70.00 98 MET A CA 1
ATOM 793 C C . MET A 1 98 ? -11.564 14.965 -19.890 1.00 70.00 98 MET A C 1
ATOM 795 O O . MET A 1 98 ? -10.615 14.744 -19.144 1.00 70.00 98 MET A O 1
ATOM 799 N N . ALA A 1 99 ? -12.486 14.045 -20.160 1.00 74.69 99 ALA A N 1
ATOM 800 C CA . ALA A 1 99 ? -12.329 12.651 -19.773 1.00 74.69 99 ALA A CA 1
ATOM 801 C C . ALA A 1 99 ? -11.546 11.904 -20.859 1.00 74.69 99 ALA A C 1
ATOM 803 O O . ALA A 1 99 ? -11.957 11.875 -22.020 1.00 74.69 99 ALA A O 1
ATOM 804 N N . SER A 1 100 ? -10.434 11.283 -20.476 1.00 77.75 100 SER A N 1
ATOM 805 C CA . SER A 1 100 ? -9.679 10.381 -21.346 1.00 77.75 100 SER A CA 1
ATOM 806 C C . SER A 1 100 ? -10.293 8.981 -21.284 1.00 77.75 100 SER A C 1
ATOM 808 O O . SER A 1 100 ? -10.408 8.404 -20.205 1.00 77.75 100 SER A O 1
ATOM 810 N N . VAL A 1 101 ? -10.684 8.424 -22.432 1.00 79.50 101 VAL A N 1
ATOM 811 C CA . VAL A 1 101 ? -11.212 7.054 -22.544 1.00 79.50 101 VAL A CA 1
ATOM 812 C C . VAL A 1 101 ? -10.081 6.124 -22.964 1.00 79.50 101 VAL A C 1
ATOM 814 O O . VAL A 1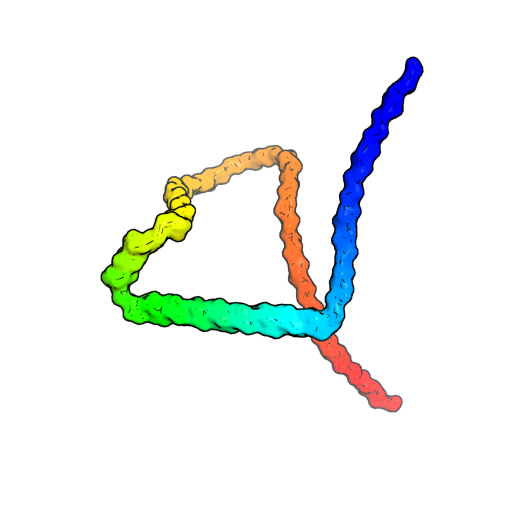 101 ? -9.484 6.320 -24.018 1.00 79.50 101 VAL A O 1
ATOM 817 N N . TRP A 1 102 ? -9.798 5.099 -22.162 1.00 76.25 102 TRP A N 1
ATOM 818 C CA . TRP A 1 102 ? -8.851 4.051 -22.537 1.00 76.25 102 TRP A CA 1
ATOM 819 C C . TRP A 1 102 ? -9.585 3.012 -23.384 1.00 76.25 102 TRP A C 1
ATOM 821 O O . TRP A 1 102 ? -10.620 2.477 -22.981 1.00 76.25 102 TRP A O 1
ATOM 831 N N . LYS A 1 103 ? -9.078 2.759 -24.590 1.00 80.06 103 LYS A N 1
ATOM 832 C CA . LYS A 1 103 ? -9.575 1.712 -25.485 1.00 80.06 103 LYS A CA 1
ATOM 833 C C . LYS A 1 103 ? -8.534 0.601 -25.527 1.00 80.06 103 LYS A C 1
ATOM 835 O O . LYS A 1 103 ? -7.414 0.833 -25.960 1.00 80.06 103 LYS A O 1
ATOM 840 N N . PHE A 1 104 ? -8.913 -0.584 -25.065 1.00 76.88 104 PHE A N 1
ATOM 841 C CA . PHE A 1 104 ? -8.108 -1.793 -25.212 1.00 76.88 104 PHE A CA 1
ATOM 842 C C . PHE A 1 104 ? -8.356 -2.388 -26.601 1.00 76.88 104 PHE A C 1
ATOM 844 O O . PHE A 1 104 ? -9.514 -2.512 -27.009 1.00 76.88 104 PHE A O 1
ATOM 851 N N . HIS A 1 105 ? -7.288 -2.738 -27.320 1.00 73.25 105 HIS A N 1
ATOM 852 C CA . HIS A 1 105 ? -7.396 -3.540 -28.536 1.00 73.25 105 HIS A CA 1
ATOM 853 C C . HIS A 1 105 ? -7.769 -4.966 -28.122 1.00 73.25 105 HIS A C 1
ATOM 855 O O . HIS A 1 105 ? -7.091 -5.563 -27.287 1.00 73.25 105 HIS A O 1
ATOM 861 N N . LYS A 1 106 ? -8.867 -5.490 -28.666 1.00 71.12 106 LYS A N 1
ATOM 862 C CA . LYS A 1 106 ? -9.103 -6.931 -28.692 1.00 71.12 106 LYS A CA 1
ATOM 863 C C . LYS A 1 106 ? -8.553 -7.401 -30.028 1.00 71.12 106 LYS A C 1
ATOM 865 O O . LYS A 1 106 ? -9.014 -6.925 -31.059 1.00 71.12 106 LYS A O 1
ATOM 870 N N . GLU A 1 107 ? -7.535 -8.251 -30.000 1.00 66.50 107 GLU A N 1
ATOM 871 C CA . GLU A 1 107 ? -7.198 -9.063 -31.165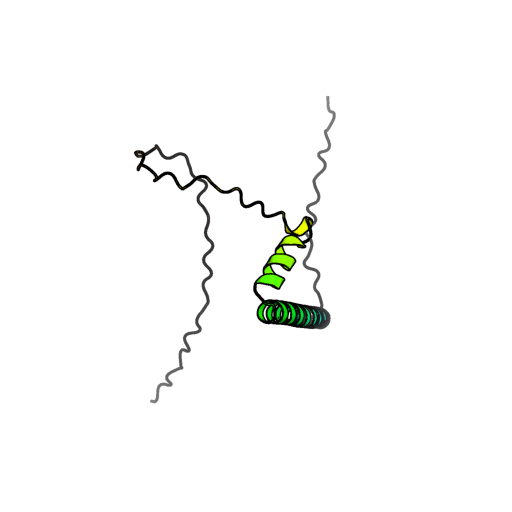 1.00 66.50 107 GLU A CA 1
ATOM 872 C C . GLU A 1 107 ? -8.375 -10.012 -31.384 1.00 66.50 107 GLU A C 1
ATOM 874 O O . GLU A 1 107 ? -8.530 -11.014 -30.682 1.00 66.50 107 GLU A O 1
ATOM 879 N N . ASP A 1 108 ? -9.255 -9.649 -32.315 1.00 60.81 108 ASP A N 1
ATOM 880 C CA . ASP A 1 108 ? -10.100 -10.639 -32.959 1.00 60.81 108 ASP A CA 1
ATOM 881 C C . ASP A 1 108 ? -9.131 -11.602 -33.655 1.00 60.81 108 ASP A C 1
ATOM 883 O O . ASP A 1 108 ? -8.401 -11.219 -34.570 1.00 60.81 108 ASP A O 1
ATOM 887 N N . ASN A 1 109 ? -9.048 -12.834 -33.144 1.00 59.88 109 ASN A N 1
ATOM 888 C CA . ASN A 1 109 ? -8.396 -13.931 -33.847 1.00 59.88 109 ASN A CA 1
ATOM 889 C C . ASN A 1 109 ? -9.197 -14.159 -35.133 1.00 59.88 109 ASN A C 1
ATOM 891 O O . ASN A 1 109 ? -10.185 -14.892 -35.142 1.00 59.88 109 ASN A O 1
ATOM 895 N N . GLU A 1 110 ? -8.803 -13.487 -36.211 1.00 57.94 110 GLU A N 1
ATOM 896 C CA . GLU A 1 110 ? -9.149 -13.914 -37.557 1.00 57.94 110 GLU A CA 1
ATOM 897 C C . GLU A 1 110 ? -8.372 -15.205 -37.825 1.00 57.94 110 GLU A C 1
ATOM 899 O O . GLU A 1 110 ? -7.229 -15.190 -38.280 1.00 57.94 110 GLU A O 1
ATOM 904 N N . ASP A 1 111 ? -8.990 -16.339 -37.493 1.00 60.47 111 ASP A N 1
ATOM 905 C CA . ASP A 1 111 ? -8.573 -17.633 -38.016 1.00 60.47 111 ASP A CA 1
ATOM 906 C C . ASP A 1 111 ? -8.598 -17.554 -39.554 1.00 60.47 111 ASP A C 1
ATOM 908 O O . ASP A 1 111 ? -9.662 -17.311 -40.139 1.00 60.47 111 ASP A O 1
ATOM 912 N N . PRO A 1 112 ? -7.472 -17.766 -40.261 1.00 57.22 112 PRO A N 1
ATOM 913 C CA . PRO A 1 112 ? -7.504 -17.848 -41.708 1.00 57.22 112 PRO A CA 1
ATOM 914 C C . PRO A 1 112 ? -8.194 -19.157 -42.099 1.00 57.22 112 PRO A C 1
ATOM 916 O O . PRO A 1 112 ? -7.591 -20.234 -42.080 1.00 57.22 112 PRO A O 1
ATOM 919 N N . VAL A 1 113 ? -9.468 -19.063 -42.484 1.00 58.56 113 VAL A N 1
ATOM 920 C CA . VAL A 1 113 ? -10.156 -20.117 -43.233 1.00 58.56 113 VAL A CA 1
ATOM 921 C C . VAL A 1 113 ? -9.360 -20.341 -44.517 1.00 58.56 113 VAL A C 1
ATOM 923 O O . VAL A 1 113 ? -9.388 -19.532 -45.444 1.00 58.56 113 VAL A O 1
ATOM 926 N N . ARG A 1 114 ? -8.597 -21.436 -44.546 1.00 59.06 114 ARG A N 1
ATOM 927 C CA . ARG A 1 114 ? -7.937 -21.935 -45.752 1.00 59.06 114 ARG A CA 1
ATOM 928 C C . ARG A 1 114 ? -9.016 -22.246 -46.795 1.00 59.06 114 ARG A C 1
ATOM 930 O O . ARG A 1 114 ? -9.928 -23.006 -46.469 1.00 59.06 114 ARG A O 1
ATOM 937 N N . PRO A 1 115 ? -8.938 -21.720 -48.026 1.00 57.38 115 PRO A N 1
ATOM 938 C CA . PRO A 1 115 ? -9.776 -22.228 -49.095 1.00 57.38 115 PRO A CA 1
ATOM 939 C C . PR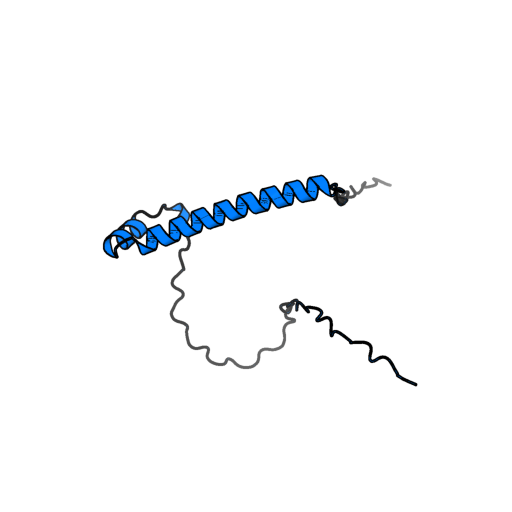O A 1 115 ? -9.170 -23.540 -49.611 1.00 57.38 115 PRO A C 1
ATOM 941 O O . PRO A 1 115 ? -8.092 -23.540 -50.202 1.00 57.38 115 PRO A O 1
ATOM 944 N N . ASP A 1 116 ? -9.864 -24.650 -49.366 1.00 49.47 116 ASP A N 1
ATOM 945 C CA . ASP A 1 116 ? -9.786 -25.839 -50.218 1.00 49.47 116 ASP A CA 1
ATOM 946 C C . ASP A 1 116 ? -10.461 -25.495 -51.553 1.00 49.47 116 ASP A C 1
ATOM 948 O O . ASP A 1 116 ? -11.664 -25.235 -51.541 1.00 49.47 116 ASP A O 1
ATOM 952 N N . VAL A 1 117 ? -9.692 -25.451 -52.652 1.00 46.34 117 VAL A N 1
ATOM 953 C CA . VAL A 1 117 ? -9.908 -26.135 -53.955 1.00 46.34 117 VAL A CA 1
ATOM 954 C C . VAL A 1 117 ? -8.589 -26.102 -54.730 1.00 46.34 117 VAL A C 1
ATOM 956 O O . VAL A 1 117 ? -8.076 -24.986 -54.969 1.00 46.34 117 VAL A O 1
#

Secondary structure (DSSP, 8-state):
---------------------HHHHHHHHHHHHHHHHHHHHHHHHHHHHHHHS-HHHHHHHHHH--GGGGG---------------------------PPPP-PPP-----------

pLDDT: mean 71.98, std 17.22, range [34.75, 97.19]

Foldseek 3Di:
DDDDDDDPDDPDPPPDPPPDDPVNVVVVVVVVVVVVVVVVVVVVVVVVVVVPDDPVVVVVCVVPPDPVVVPPPVPPPPDPDPDDPDDDDDDDPDPDDDDDDDDDDDPPPPDPPDDDD